Protein AF-A0A090IX06-F1 (afdb_monomer_lite)

pLDDT: mean 88.41, std 12.65, range [42.94, 97.94]

Secondary structure (DSSP, 8-state):
--TTTTTTTTT----------GGG-HHHHHHHHHHHHHHHHHTTGGGS-SHHHHHHHHHHHHHHTSTTHHHHHHHH--EEEE-SSSSEEEEPTHHHHHHHHHHHHHHHHHHHHHHHHHHHH-TT--HHHHHHHTT--GGGHHHHHHHHHHHTTS-TTGGGT-

Radius of gyration: 20.17 Å; chains: 1; bounding box: 48×30×56 Å

Foldseek 3Di:
DPCCLLCVPPPDDDPDDDDDDVVPPPVSVVVVVLVVLLVCLVVVLCPDPDPVSLLVLLVSLQQCPPDPNVVVSQVVDWDWDDPPDNDTDIDRSCVRVVVSNVVNVVVLVVVLVVLVVVCVVPVPQDLVRSCVVSVHDPSCSLVSVLSVCVVVVNHSCNVVVD

Organism: NCBI:txid35841

Structure (mmCIF, N/CA/C/O backbone):
data_AF-A0A090IX06-F1
#
_entry.id   AF-A0A090IX06-F1
#
loop_
_atom_site.group_PDB
_atom_site.id
_atom_site.type_symbol
_atom_site.label_atom_id
_atom_site.label_alt_id
_atom_site.label_comp_id
_atom_site.label_asym_id
_atom_site.label_entity_id
_atom_site.label_seq_id
_atom_site.pdbx_PDB_ins_code
_atom_site.Cartn_x
_atom_site.Cartn_y
_atom_site.Cartn_z
_atom_site.occupancy
_atom_site.B_iso_or_equiv
_atom_site.auth_seq_id
_atom_site.auth_comp_id
_atom_site.auth_asym_id
_atom_site.auth_atom_id
_atom_site.pdbx_PDB_model_num
ATOM 1 N N . MET A 1 1 ? 11.647 5.171 -20.197 1.00 42.94 1 MET A N 1
ATOM 2 C CA . MET A 1 1 ? 12.880 4.401 -20.479 1.00 42.94 1 MET A CA 1
ATOM 3 C C . MET A 1 1 ? 14.068 5.273 -20.090 1.00 42.94 1 MET A C 1
ATOM 5 O O . MET A 1 1 ? 14.286 6.278 -20.756 1.00 42.94 1 MET A O 1
ATOM 9 N N . ASN A 1 2 ? 14.799 4.959 -19.013 1.00 47.34 2 ASN A N 1
ATOM 10 C CA . ASN A 1 2 ? 16.049 5.666 -18.688 1.00 47.34 2 ASN A CA 1
ATOM 11 C C . ASN A 1 2 ? 17.139 5.192 -19.659 1.00 47.34 2 ASN A C 1
ATOM 13 O O . ASN A 1 2 ? 17.936 4.309 -19.370 1.00 47.34 2 ASN A O 1
ATOM 17 N N . ALA A 1 3 ? 17.104 5.740 -20.874 1.00 48.78 3 ALA A N 1
ATOM 18 C CA . ALA A 1 3 ? 17.900 5.299 -22.015 1.00 48.78 3 ALA A CA 1
ATOM 19 C C . ALA A 1 3 ? 19.417 5.492 -21.826 1.00 48.78 3 ALA A C 1
ATOM 21 O O . ALA A 1 3 ? 20.198 4.999 -22.627 1.00 48.78 3 ALA A O 1
ATOM 22 N N . HIS A 1 4 ? 19.864 6.209 -20.794 1.00 52.03 4 HIS A N 1
ATOM 23 C CA . HIS A 1 4 ? 21.280 6.536 -20.622 1.00 52.03 4 HIS A CA 1
ATOM 24 C C . HIS A 1 4 ? 22.161 5.343 -20.239 1.00 52.03 4 HIS A C 1
ATOM 26 O O . HIS A 1 4 ? 23.342 5.358 -20.571 1.00 52.03 4 HIS A O 1
ATOM 32 N N . SER A 1 5 ? 21.616 4.295 -19.619 1.00 53.28 5 SER A N 1
ATOM 33 C CA . SER A 1 5 ? 22.401 3.116 -19.222 1.00 53.28 5 SER A CA 1
ATOM 34 C C . SER A 1 5 ? 22.812 2.263 -20.428 1.00 53.28 5 SER A C 1
ATOM 36 O O . SER A 1 5 ? 23.966 1.866 -20.536 1.00 53.28 5 SER A O 1
ATOM 38 N N . ALA A 1 6 ? 21.895 2.043 -21.377 1.00 49.91 6 ALA A N 1
ATOM 39 C CA . ALA A 1 6 ? 22.090 1.127 -22.509 1.00 49.91 6 ALA A CA 1
ATOM 40 C C . ALA A 1 6 ? 23.068 1.639 -23.588 1.00 49.91 6 ALA A C 1
ATOM 42 O O . ALA A 1 6 ? 23.529 0.867 -24.427 1.00 49.91 6 ALA A O 1
ATOM 43 N N . TYR A 1 7 ? 23.379 2.939 -23.598 1.00 55.75 7 TYR A N 1
ATOM 44 C CA . TYR A 1 7 ? 24.116 3.584 -24.692 1.00 55.75 7 TYR A CA 1
ATOM 45 C C . TYR A 1 7 ? 25.442 4.231 -24.271 1.00 55.75 7 TYR A C 1
ATOM 47 O O . TYR A 1 7 ? 26.088 4.861 -25.111 1.00 55.75 7 TYR A O 1
ATOM 55 N N . ARG A 1 8 ? 25.879 4.061 -23.012 1.00 57.88 8 ARG A N 1
ATOM 56 C CA . ARG A 1 8 ? 27.081 4.720 -22.457 1.00 57.88 8 ARG A CA 1
ATOM 57 C C . ARG A 1 8 ? 28.359 4.491 -23.276 1.00 57.88 8 ARG A C 1
ATOM 59 O O . ARG A 1 8 ? 29.153 5.416 -23.385 1.00 57.88 8 ARG A O 1
ATOM 66 N N . ASN A 1 9 ? 28.506 3.327 -23.916 1.00 56.59 9 ASN A N 1
ATOM 67 C CA . ASN A 1 9 ? 29.698 2.975 -24.704 1.00 56.59 9 ASN A CA 1
ATOM 68 C C . ASN A 1 9 ? 29.524 3.113 -26.226 1.00 56.59 9 ASN A C 1
ATOM 70 O O . ASN A 1 9 ? 30.450 2.821 -26.976 1.00 56.59 9 ASN A O 1
ATOM 74 N N . LYS A 1 10 ? 28.357 3.552 -26.717 1.00 64.56 10 LYS A N 1
ATOM 75 C CA . LYS A 1 10 ? 28.043 3.521 -28.158 1.00 64.56 10 LYS A CA 1
ATOM 76 C C . LYS A 1 10 ? 28.154 4.873 -28.876 1.00 64.56 10 LYS A C 1
ATOM 78 O O . LYS A 1 10 ? 27.624 5.025 -29.972 1.00 64.56 10 LYS A O 1
ATOM 83 N N . ASN A 1 11 ? 28.840 5.859 -28.285 1.00 61.03 11 ASN A N 1
ATOM 84 C CA . ASN A 1 11 ? 29.096 7.183 -28.884 1.00 61.03 11 ASN A CA 1
ATOM 85 C C . ASN A 1 11 ? 27.844 7.892 -29.453 1.00 61.03 11 ASN A C 1
ATOM 87 O O . ASN A 1 11 ? 27.944 8.735 -30.348 1.00 61.03 11 ASN A O 1
ATOM 91 N N . TYR A 1 12 ? 26.648 7.576 -28.946 1.00 65.00 12 TYR A N 1
ATOM 92 C CA . TYR A 1 12 ? 25.426 8.244 -29.378 1.00 65.00 12 TYR A CA 1
ATOM 93 C C . TYR A 1 12 ? 25.404 9.672 -28.841 1.00 65.00 12 TYR A C 1
ATOM 95 O O . TYR A 1 12 ? 25.556 9.915 -27.645 1.00 65.00 12 TYR A O 1
ATOM 103 N N . ARG A 1 13 ? 25.167 10.631 -29.737 1.00 62.06 13 ARG A N 1
ATOM 104 C CA . ARG A 1 13 ? 25.008 12.041 -29.383 1.00 62.06 13 ARG A CA 1
ATOM 105 C C . ARG A 1 13 ? 23.527 12.390 -29.436 1.00 62.06 13 ARG A C 1
ATOM 107 O O . ARG A 1 13 ? 22.917 12.345 -30.505 1.00 62.06 13 ARG A O 1
ATOM 114 N N . VAL A 1 14 ? 22.942 12.727 -28.289 1.00 63.97 14 VAL A N 1
ATOM 115 C CA . VAL A 1 14 ? 21.556 13.204 -28.226 1.00 63.97 14 VAL A CA 1
ATOM 116 C C . VAL A 1 14 ? 21.477 14.525 -28.993 1.00 63.97 14 VAL A C 1
ATOM 118 O O . VAL A 1 14 ? 22.048 15.525 -28.572 1.00 63.97 14 VAL A O 1
ATOM 121 N N . ARG A 1 15 ? 20.815 14.523 -30.157 1.00 70.94 15 ARG A N 1
ATOM 122 C CA . ARG A 1 15 ? 20.699 15.720 -31.010 1.00 70.94 15 ARG A CA 1
ATOM 123 C C . ARG A 1 15 ? 19.624 16.694 -30.533 1.00 70.94 15 ARG A C 1
ATOM 125 O O . ARG A 1 15 ? 19.754 17.890 -30.761 1.00 70.94 15 ARG A O 1
ATOM 132 N N . LYS A 1 16 ? 18.554 16.188 -29.917 1.00 68.44 16 LYS A N 1
ATOM 133 C CA . LYS A 1 16 ? 17.423 16.987 -29.440 1.00 68.44 16 LYS A CA 1
ATOM 134 C C . LYS A 1 16 ? 16.676 16.222 -28.352 1.00 68.44 16 LYS A C 1
ATOM 136 O O . LYS A 1 16 ? 16.373 15.047 -28.540 1.00 68.44 16 LYS A O 1
ATOM 141 N N . VAL A 1 17 ? 16.364 16.898 -27.251 1.00 72.50 17 VAL A N 1
ATOM 142 C CA . VAL A 1 17 ? 15.422 16.429 -26.228 1.00 72.50 17 VAL A CA 1
ATOM 143 C C . VAL A 1 17 ? 14.216 17.355 -26.286 1.00 72.50 17 VAL A C 1
ATOM 145 O O . VAL A 1 17 ? 14.382 18.573 -26.288 1.00 72.50 17 VAL A O 1
ATOM 148 N N . ILE A 1 18 ? 13.016 16.789 -26.389 1.00 75.00 18 ILE A N 1
ATOM 149 C CA . ILE A 1 18 ? 11.769 17.543 -26.261 1.00 75.00 18 ILE A CA 1
ATOM 150 C C . ILE A 1 18 ? 11.187 17.157 -24.910 1.00 75.00 18 ILE A C 1
ATOM 152 O O . ILE A 1 18 ? 10.655 16.062 -24.744 1.00 75.00 18 ILE A O 1
ATOM 156 N N . SER A 1 19 ? 11.370 18.037 -23.935 1.00 69.19 19 SER A N 1
ATOM 157 C CA . SER A 1 19 ? 10.804 17.867 -22.604 1.00 69.19 19 SER A CA 1
ATOM 158 C C . SER A 1 19 ? 9.332 18.263 -22.639 1.00 69.19 19 SER A C 1
ATOM 160 O O . SER A 1 19 ? 8.986 19.320 -23.165 1.00 69.19 19 SER A O 1
ATOM 162 N N . HIS A 1 20 ? 8.475 17.421 -22.075 1.00 71.94 20 HIS A N 1
ATOM 163 C CA . HIS A 1 20 ? 7.074 17.741 -21.845 1.00 71.94 20 HIS A CA 1
ATOM 164 C C . HIS A 1 20 ? 6.861 17.979 -20.355 1.00 71.94 20 HIS A C 1
ATOM 166 O O . HIS A 1 20 ? 7.417 17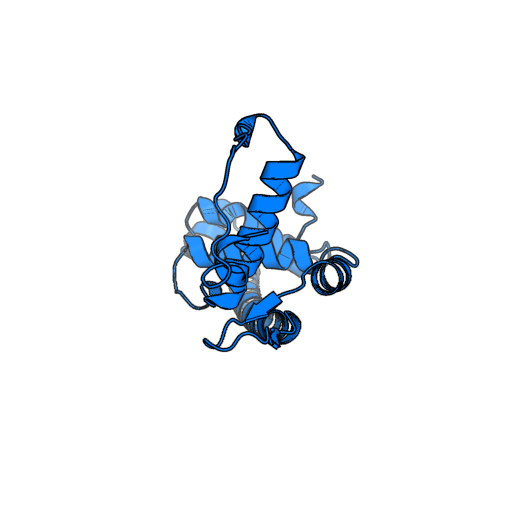.265 -19.524 1.00 71.94 20 HIS A O 1
ATOM 172 N N . ASP A 1 21 ? 6.061 18.989 -20.041 1.00 75.31 21 ASP A N 1
ATOM 173 C CA . ASP A 1 21 ? 5.639 19.287 -18.679 1.00 75.31 21 ASP A CA 1
ATOM 174 C C . ASP A 1 21 ? 4.723 18.160 -18.175 1.00 75.31 21 ASP A C 1
ATOM 176 O O . ASP A 1 21 ? 3.647 17.922 -18.740 1.00 75.31 21 ASP A O 1
ATOM 180 N N . SER A 1 22 ? 5.176 17.425 -17.157 1.00 68.56 22 SER A N 1
ATOM 181 C CA . SER A 1 22 ? 4.429 16.296 -16.605 1.00 68.56 22 SER A CA 1
ATOM 182 C C . SER A 1 22 ? 3.160 16.759 -15.892 1.00 68.56 22 SER A C 1
ATOM 184 O O . SER A 1 22 ? 2.163 16.043 -15.942 1.00 68.56 22 SER A O 1
ATOM 186 N N . GLU A 1 23 ? 3.105 17.982 -15.348 1.00 76.50 23 GLU A N 1
ATOM 187 C CA . GLU A 1 23 ? 1.896 18.523 -14.702 1.00 76.50 23 GLU A CA 1
ATOM 188 C C . GLU A 1 23 ? 0.713 18.625 -15.674 1.00 76.50 23 GLU A C 1
ATOM 190 O O . GLU A 1 23 ? -0.448 18.541 -15.275 1.00 76.50 23 GLU A O 1
ATOM 195 N N . LYS A 1 24 ? 1.002 18.726 -16.974 1.00 82.94 24 LYS A N 1
ATOM 196 C CA . LYS A 1 24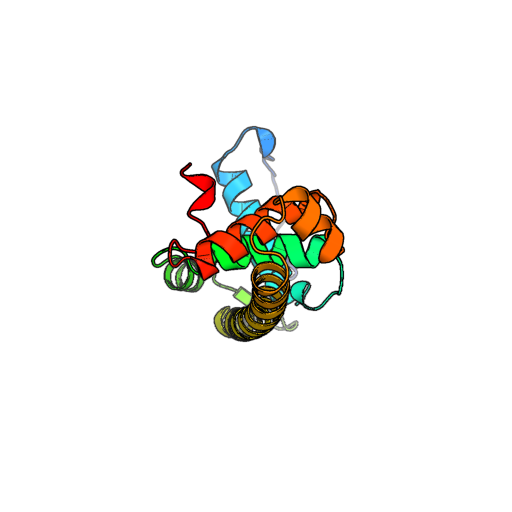 ? 0.004 18.863 -18.043 1.00 82.94 24 LYS A CA 1
ATOM 197 C C . LYS A 1 24 ? -0.268 17.559 -18.792 1.00 82.94 24 LYS A C 1
ATOM 199 O O . LYS A 1 24 ? -1.015 17.566 -19.767 1.00 82.94 24 LYS A O 1
ATOM 204 N N . SER A 1 25 ? 0.333 16.446 -18.370 1.00 86.12 25 SER A N 1
ATOM 205 C CA . SER A 1 25 ? 0.258 15.168 -19.077 1.00 86.12 25 SER A CA 1
ATOM 206 C C . SER A 1 25 ? -0.056 14.014 -18.130 1.00 86.12 25 SER A C 1
ATOM 208 O O . SER A 1 25 ? 0.831 13.448 -17.491 1.00 86.12 25 SER A O 1
ATOM 210 N N . ILE A 1 26 ? -1.331 13.614 -18.104 1.00 86.75 26 ILE A N 1
ATOM 211 C CA . ILE A 1 26 ? -1.807 12.442 -17.352 1.00 86.75 26 ILE A CA 1
ATOM 212 C C . ILE A 1 26 ? -0.978 11.182 -17.676 1.00 86.75 26 ILE A C 1
ATOM 214 O O . ILE A 1 26 ? -0.549 10.513 -16.736 1.00 86.75 26 ILE A O 1
ATOM 218 N N . PRO A 1 27 ? -0.670 10.852 -18.952 1.00 86.94 27 PRO A N 1
ATOM 219 C CA . PRO A 1 27 ? 0.165 9.690 -19.254 1.00 86.94 27 PRO A CA 1
ATOM 220 C C . PRO A 1 27 ? 1.557 9.748 -18.614 1.00 86.94 27 PRO A C 1
ATOM 222 O O . PRO A 1 27 ? 2.039 8.728 -18.129 1.00 86.94 27 PRO A O 1
ATOM 225 N N . LEU A 1 28 ? 2.198 10.925 -18.582 1.00 85.81 28 LEU A N 1
ATOM 226 C CA . LEU A 1 28 ? 3.513 11.075 -17.948 1.00 85.81 28 LEU A CA 1
ATOM 227 C C . LEU A 1 28 ? 3.422 10.920 -16.429 1.00 85.81 28 LEU A C 1
ATOM 229 O O . LEU A 1 28 ? 4.224 10.191 -15.860 1.00 85.81 28 LEU A O 1
ATOM 233 N N . GLN A 1 29 ? 2.405 11.503 -15.789 1.00 87.44 29 GLN A N 1
ATOM 234 C CA . GLN A 1 29 ? 2.177 11.336 -14.347 1.00 87.44 29 GLN A CA 1
ATOM 235 C C . GLN A 1 29 ? 1.951 9.869 -13.962 1.00 87.44 29 GLN A C 1
ATOM 237 O O . GLN A 1 29 ? 2.456 9.410 -12.936 1.00 87.44 29 GLN A O 1
ATOM 242 N N . ILE A 1 30 ? 1.219 9.112 -14.789 1.00 88.69 30 ILE A N 1
ATOM 243 C CA . ILE A 1 30 ? 1.018 7.671 -14.585 1.00 88.69 30 ILE A CA 1
ATOM 244 C C . ILE A 1 30 ? 2.357 6.937 -14.683 1.00 88.69 30 ILE A C 1
ATOM 246 O O . ILE A 1 30 ? 2.684 6.154 -13.794 1.00 88.69 30 ILE A O 1
ATOM 250 N N . ILE A 1 31 ? 3.155 7.208 -15.719 1.00 89.12 31 ILE A N 1
ATOM 251 C CA . ILE A 1 31 ? 4.479 6.590 -15.879 1.00 89.12 31 ILE A CA 1
ATOM 252 C C . ILE A 1 31 ? 5.374 6.902 -14.675 1.00 89.12 31 ILE A C 1
ATOM 254 O O . ILE A 1 31 ? 5.959 5.980 -14.109 1.00 89.12 31 ILE A O 1
ATOM 258 N N . ASP A 1 32 ? 5.442 8.163 -14.248 1.00 89.38 32 ASP A N 1
ATOM 259 C CA . ASP A 1 32 ? 6.242 8.586 -13.095 1.00 89.38 32 ASP A CA 1
ATOM 260 C C . ASP A 1 32 ? 5.778 7.902 -11.805 1.00 89.38 32 ASP A C 1
ATOM 262 O O . ASP A 1 32 ? 6.600 7.446 -11.010 1.00 89.38 32 ASP A O 1
ATOM 266 N N . THR A 1 33 ? 4.463 7.743 -11.625 1.00 91.38 33 THR A N 1
ATOM 267 C CA . THR A 1 33 ? 3.896 7.005 -10.491 1.00 91.38 33 THR A CA 1
ATOM 268 C C . THR A 1 33 ? 4.351 5.547 -10.508 1.00 91.38 33 THR A C 1
ATOM 270 O O . THR A 1 33 ? 4.863 5.062 -9.503 1.00 91.38 33 THR A O 1
ATOM 273 N N . PHE A 1 34 ? 4.238 4.849 -11.643 1.00 93.19 34 PHE A N 1
ATOM 274 C CA . PHE A 1 34 ? 4.678 3.453 -11.763 1.00 93.19 34 PHE A CA 1
ATOM 275 C C . PHE A 1 34 ? 6.187 3.304 -11.543 1.00 93.19 34 PHE A C 1
ATOM 277 O O . PHE A 1 34 ? 6.611 2.382 -10.847 1.00 93.19 34 PHE A O 1
ATOM 284 N N . ILE A 1 35 ? 6.998 4.225 -12.073 1.00 92.31 35 ILE A N 1
ATOM 285 C CA . ILE A 1 35 ? 8.442 4.261 -11.807 1.00 92.31 35 ILE A CA 1
ATOM 286 C C . ILE A 1 35 ? 8.696 4.446 -10.309 1.00 92.31 35 ILE A C 1
ATOM 288 O O . ILE A 1 35 ? 9.513 3.725 -9.743 1.00 92.31 35 ILE A O 1
ATOM 292 N N . GLY A 1 36 ? 7.969 5.350 -9.650 1.00 94.50 36 GLY A N 1
ATOM 293 C CA . GLY A 1 36 ? 8.062 5.564 -8.208 1.00 94.50 36 GLY A CA 1
ATOM 294 C C . GLY A 1 36 ? 7.742 4.307 -7.395 1.00 94.50 36 GLY A C 1
ATOM 295 O O . GLY A 1 36 ? 8.465 4.000 -6.450 1.00 94.50 36 GLY A O 1
ATOM 296 N N . ILE A 1 37 ? 6.715 3.543 -7.788 1.00 96.06 37 ILE A N 1
ATOM 297 C CA . ILE A 1 37 ? 6.386 2.248 -7.167 1.00 96.06 37 ILE A CA 1
ATOM 298 C C . ILE A 1 37 ? 7.539 1.259 -7.357 1.00 96.06 37 ILE A C 1
ATOM 300 O O . ILE A 1 37 ? 7.970 0.627 -6.397 1.00 96.06 37 ILE A O 1
ATOM 304 N N . VAL A 1 38 ? 8.063 1.135 -8.577 1.00 95.56 38 VAL A N 1
ATOM 305 C CA . VAL A 1 38 ? 9.184 0.233 -8.871 1.00 95.56 38 VAL A CA 1
ATOM 306 C C . VAL A 1 38 ? 10.410 0.591 -8.031 1.00 95.56 38 VAL A C 1
ATOM 308 O O . VAL A 1 38 ? 10.969 -0.288 -7.384 1.00 95.56 38 VAL A O 1
ATOM 311 N N . VAL A 1 39 ? 10.805 1.866 -7.984 1.00 95.00 39 VAL A N 1
ATOM 312 C CA . VAL A 1 39 ? 11.950 2.328 -7.180 1.00 95.00 39 VAL A CA 1
ATOM 313 C C . VAL A 1 39 ? 11.732 2.023 -5.698 1.00 95.00 39 VAL A C 1
ATOM 315 O O . VAL A 1 39 ? 12.612 1.456 -5.060 1.00 95.00 39 VAL A O 1
ATOM 318 N N . PHE A 1 40 ? 10.535 2.295 -5.173 1.00 97.19 40 PHE A N 1
ATOM 319 C CA . PHE A 1 40 ? 10.175 2.001 -3.785 1.00 97.19 40 PHE A CA 1
ATOM 320 C C . PHE A 1 40 ? 10.325 0.511 -3.424 1.00 97.19 40 PHE A C 1
ATOM 322 O O . PHE A 1 40 ? 10.760 0.173 -2.320 1.00 97.19 40 PHE A O 1
ATOM 329 N N . LEU A 1 41 ? 9.984 -0.386 -4.357 1.00 96.81 41 LEU A N 1
ATOM 330 C CA . LEU A 1 41 ? 10.146 -1.834 -4.199 1.00 96.81 41 LEU A CA 1
ATOM 331 C C . LEU A 1 41 ? 11.617 -2.263 -4.288 1.00 96.81 41 LEU A C 1
ATOM 333 O O . LEU A 1 41 ? 12.069 -3.061 -3.466 1.00 96.81 41 LEU A O 1
ATOM 337 N N . LEU A 1 42 ? 12.366 -1.730 -5.259 1.00 94.56 42 LEU A N 1
ATOM 338 C CA . LEU A 1 42 ? 13.783 -2.048 -5.465 1.00 94.56 42 LEU A CA 1
ATOM 339 C C . LEU A 1 42 ? 14.643 -1.615 -4.274 1.00 94.56 42 LEU A C 1
ATOM 341 O O . LEU A 1 42 ? 15.443 -2.402 -3.772 1.00 94.56 42 LEU A O 1
ATOM 345 N N . GLU A 1 43 ? 14.434 -0.395 -3.785 1.00 95.56 43 GLU A N 1
ATOM 346 C CA . GLU A 1 43 ? 15.148 0.167 -2.633 1.00 95.56 43 GLU A CA 1
ATOM 347 C C . GLU A 1 43 ? 14.667 -0.405 -1.293 1.00 95.56 43 GLU A C 1
ATOM 349 O O . GLU A 1 43 ? 15.245 -0.110 -0.248 1.00 95.56 43 GLU A O 1
ATOM 354 N N . LYS A 1 44 ? 13.601 -1.218 -1.305 1.00 97.38 44 LYS A N 1
ATOM 355 C CA . LYS A 1 44 ? 12.930 -1.738 -0.107 1.00 97.38 44 LYS A CA 1
ATOM 356 C C . LYS A 1 44 ? 12.581 -0.632 0.889 1.00 97.38 44 LYS A C 1
ATOM 358 O O . LYS A 1 44 ? 12.638 -0.838 2.103 1.00 97.38 44 LYS A O 1
ATOM 363 N N . SER A 1 45 ? 12.190 0.544 0.391 1.00 96.81 45 SER A N 1
ATOM 364 C CA . SER A 1 45 ? 11.927 1.715 1.235 1.00 96.81 45 SER A CA 1
ATOM 365 C C . SER A 1 45 ? 10.803 1.455 2.246 1.00 96.81 45 SER A C 1
ATOM 367 O O . SER A 1 45 ? 10.762 2.100 3.290 1.00 96.81 45 SER A O 1
ATOM 369 N N . TYR A 1 46 ? 9.941 0.466 1.980 1.00 97.25 46 TYR A N 1
ATOM 370 C CA . TYR A 1 46 ? 8.905 -0.023 2.892 1.00 97.25 46 TYR A CA 1
ATOM 371 C C . TYR A 1 46 ? 9.427 -0.547 4.239 1.00 97.25 46 TYR A C 1
ATOM 373 O O . TYR A 1 46 ? 8.652 -0.611 5.186 1.00 97.25 46 TYR A O 1
ATOM 381 N N . LEU A 1 47 ? 10.715 -0.892 4.350 1.00 97.00 47 LEU A N 1
ATOM 382 C CA . LEU A 1 47 ? 11.341 -1.319 5.607 1.00 97.00 47 LEU A CA 1
ATOM 383 C C . LEU A 1 47 ? 11.715 -0.147 6.526 1.00 97.00 47 LEU A C 1
ATOM 385 O O . LEU A 1 47 ? 12.039 -0.360 7.692 1.00 97.00 47 LEU A O 1
ATOM 389 N N . VAL A 1 48 ? 11.701 1.086 6.013 1.00 96.19 48 VAL A N 1
ATOM 390 C CA . VAL A 1 48 ? 12.003 2.278 6.809 1.00 96.19 48 VAL A CA 1
ATOM 391 C C . VAL A 1 48 ? 10.838 2.560 7.750 1.00 96.19 48 VAL A C 1
ATOM 393 O O . VAL A 1 48 ? 9.721 2.813 7.292 1.00 96.19 48 VAL A O 1
ATOM 396 N N . ASP A 1 49 ? 11.108 2.597 9.055 1.00 93.06 49 ASP A N 1
ATOM 397 C CA . ASP A 1 49 ? 10.112 2.945 10.068 1.00 93.06 49 ASP A CA 1
ATOM 398 C C . ASP A 1 49 ? 9.847 4.458 10.079 1.00 93.06 49 ASP A C 1
ATOM 400 O O . ASP A 1 49 ? 10.432 5.233 10.831 1.00 93.06 49 ASP A O 1
ATOM 404 N N . SER A 1 50 ? 8.989 4.900 9.161 1.00 95.25 50 SER A N 1
ATOM 405 C CA . SER A 1 50 ? 8.535 6.285 9.064 1.00 95.25 50 SER A CA 1
ATOM 406 C C . SER A 1 50 ? 7.089 6.342 8.597 1.00 95.25 50 SER A C 1
ATOM 408 O O . SER A 1 50 ? 6.631 5.485 7.836 1.00 95.25 50 SER A O 1
ATOM 410 N N . ASP A 1 51 ? 6.378 7.397 8.988 1.00 94.06 51 ASP A N 1
ATOM 411 C CA . ASP A 1 51 ? 4.986 7.584 8.579 1.00 94.06 51 ASP A CA 1
ATOM 412 C C . ASP A 1 51 ? 4.840 7.683 7.061 1.00 94.06 51 ASP A C 1
ATOM 414 O O . ASP A 1 51 ? 3.927 7.105 6.474 1.00 94.06 51 ASP A O 1
ATOM 418 N N . VAL A 1 52 ? 5.789 8.359 6.409 1.00 94.62 52 VAL A N 1
ATOM 419 C CA . VAL A 1 52 ? 5.832 8.494 4.950 1.00 94.62 52 VAL A CA 1
ATOM 420 C C . VAL A 1 52 ? 5.962 7.128 4.278 1.00 94.62 52 VAL A C 1
ATOM 422 O O . VAL A 1 52 ? 5.237 6.852 3.322 1.00 94.62 52 VAL A O 1
ATOM 425 N N . SER A 1 53 ? 6.855 6.270 4.776 1.00 96.25 53 SER A N 1
ATOM 426 C CA . SER A 1 53 ? 7.024 4.910 4.258 1.00 96.25 53 SER A CA 1
ATOM 427 C C . SER A 1 53 ? 5.761 4.076 4.458 1.00 96.25 53 SER A C 1
ATOM 429 O O . SER A 1 53 ? 5.248 3.512 3.496 1.00 96.25 53 SER A O 1
ATOM 431 N N . LYS A 1 54 ? 5.188 4.074 5.668 1.00 96.50 54 LYS A N 1
ATOM 432 C CA . LYS A 1 54 ? 3.952 3.343 5.997 1.00 96.50 54 LYS A CA 1
ATOM 433 C C . LYS A 1 54 ? 2.783 3.753 5.097 1.00 96.50 54 LYS A C 1
ATOM 435 O O . LYS A 1 54 ? 2.091 2.893 4.556 1.00 96.50 54 LYS A O 1
ATOM 440 N N . ILE A 1 55 ? 2.599 5.057 4.878 1.00 95.88 55 ILE A N 1
ATOM 441 C CA . ILE A 1 55 ? 1.550 5.596 3.999 1.00 95.88 55 ILE A CA 1
ATOM 442 C C . ILE A 1 55 ? 1.787 5.183 2.540 1.00 95.88 55 ILE A C 1
ATOM 444 O O . ILE A 1 55 ? 0.849 4.752 1.870 1.00 95.88 55 ILE A O 1
ATOM 448 N N . LYS A 1 56 ? 3.024 5.284 2.034 1.00 96.75 56 LYS A N 1
ATOM 449 C CA . LYS A 1 56 ? 3.359 4.854 0.665 1.00 96.75 56 LYS A CA 1
ATOM 450 C C . LYS A 1 56 ? 3.163 3.350 0.483 1.00 96.75 56 LYS A C 1
ATOM 452 O O . LYS A 1 56 ? 2.507 2.947 -0.473 1.00 96.75 56 LYS A O 1
ATOM 457 N N . SER A 1 57 ? 3.659 2.540 1.417 1.00 97.38 57 SER A N 1
ATOM 458 C CA . SER A 1 57 ? 3.448 1.091 1.450 1.00 97.38 57 SER A CA 1
ATOM 459 C C . SER A 1 57 ? 1.966 0.745 1.406 1.00 97.38 57 SER A C 1
ATOM 461 O O . SER A 1 57 ? 1.565 -0.137 0.657 1.00 97.38 57 SER A O 1
ATOM 463 N N . ASP A 1 58 ? 1.135 1.448 2.177 1.00 96.88 58 ASP A N 1
ATOM 464 C CA . ASP A 1 58 ? -0.308 1.232 2.170 1.00 96.88 58 ASP A CA 1
ATOM 465 C C . ASP A 1 58 ? -0.959 1.550 0.825 1.00 96.88 58 ASP A C 1
ATOM 467 O O . ASP A 1 58 ? -1.728 0.741 0.312 1.00 96.88 58 ASP A O 1
ATOM 471 N N . LEU A 1 59 ? -0.620 2.691 0.225 1.00 95.88 59 LEU A N 1
ATOM 472 C CA . LEU A 1 59 ? -1.138 3.079 -1.087 1.00 95.88 59 LEU A CA 1
ATOM 473 C C . LEU A 1 59 ? -0.759 2.065 -2.170 1.00 95.88 59 LEU A C 1
ATOM 475 O O . LEU A 1 59 ? -1.614 1.648 -2.948 1.00 95.88 59 LEU A O 1
ATOM 479 N N . ILE A 1 60 ? 0.509 1.652 -2.197 1.00 97.38 60 ILE A N 1
ATOM 480 C CA . ILE A 1 60 ? 1.023 0.683 -3.170 1.00 97.38 60 ILE A CA 1
ATOM 481 C C . ILE A 1 60 ? 0.339 -0.665 -2.981 1.00 97.38 60 ILE A C 1
ATOM 483 O O . ILE A 1 60 ? -0.138 -1.254 -3.945 1.00 97.38 60 ILE A O 1
ATOM 487 N N . TYR A 1 61 ? 0.247 -1.140 -1.741 1.00 97.00 61 TYR A N 1
ATOM 488 C CA . TYR A 1 61 ? -0.394 -2.412 -1.441 1.00 97.00 61 TYR A CA 1
ATOM 489 C C . TYR A 1 61 ? -1.866 -2.414 -1.846 1.00 97.00 61 TYR A C 1
ATOM 491 O O . TYR A 1 61 ? -2.286 -3.302 -2.579 1.00 97.00 61 TYR A O 1
ATOM 499 N N . ARG A 1 62 ? -2.625 -1.382 -1.457 1.00 94.88 62 ARG A N 1
ATOM 500 C CA . ARG A 1 62 ? -4.041 -1.240 -1.820 1.00 94.88 62 ARG A CA 1
ATOM 501 C C . ARG A 1 62 ? -4.272 -1.149 -3.324 1.00 94.88 62 ARG A C 1
ATOM 503 O O . ARG A 1 62 ? -5.296 -1.629 -3.794 1.00 94.88 62 ARG A O 1
ATOM 510 N N . PHE A 1 63 ? -3.341 -0.559 -4.070 1.00 95.38 63 PHE A N 1
ATOM 511 C CA . PHE A 1 63 ? -3.375 -0.579 -5.530 1.00 95.38 63 PHE A CA 1
ATOM 512 C C . PHE A 1 63 ? -3.139 -1.989 -6.088 1.00 95.38 63 PHE A C 1
ATOM 514 O O . PHE A 1 63 ? -3.877 -2.422 -6.969 1.00 95.38 63 PHE A O 1
ATOM 521 N N . LEU A 1 64 ? -2.130 -2.705 -5.581 1.00 95.44 64 LEU A N 1
ATOM 522 C CA . LEU A 1 64 ? -1.743 -4.022 -6.092 1.00 95.44 64 LEU A CA 1
ATOM 523 C C . LEU A 1 64 ? -2.800 -5.104 -5.829 1.00 95.44 64 LEU A C 1
ATOM 525 O O . LEU A 1 64 ? -2.999 -5.953 -6.693 1.00 95.44 64 LEU A O 1
ATOM 529 N N . ILE A 1 65 ? -3.469 -5.079 -4.672 1.00 92.06 65 ILE A N 1
ATOM 530 C CA . ILE A 1 65 ? -4.489 -6.083 -4.309 1.00 92.06 65 ILE A CA 1
ATOM 531 C C . ILE A 1 65 ? -5.850 -5.856 -4.982 1.00 92.06 65 ILE A C 1
ATOM 533 O O . ILE A 1 65 ? -6.737 -6.695 -4.860 1.00 92.06 65 ILE A O 1
ATOM 537 N N . GLU A 1 66 ? -6.045 -4.717 -5.645 1.00 92.50 66 GLU A N 1
ATOM 538 C CA . GLU A 1 66 ? -7.319 -4.385 -6.278 1.00 92.50 66 GLU A CA 1
ATOM 539 C C . GLU A 1 66 ? -7.470 -5.147 -7.604 1.00 92.50 66 GLU A C 1
ATOM 541 O O . GLU A 1 66 ? -6.719 -4.919 -8.558 1.00 92.50 66 GLU A O 1
ATOM 546 N N . GLY A 1 67 ? -8.448 -6.053 -7.675 1.00 92.12 67 GLY A N 1
ATOM 547 C CA . GLY A 1 67 ? -8.685 -6.893 -8.853 1.00 92.12 67 GLY A CA 1
ATOM 548 C C . GLY A 1 67 ? -7.427 -7.652 -9.299 1.00 92.12 67 GLY A C 1
ATOM 549 O O . GLY A 1 67 ? -6.724 -8.248 -8.489 1.00 92.12 67 GLY A O 1
ATOM 550 N N . ASP A 1 68 ? -7.112 -7.590 -10.596 1.00 95.25 68 ASP A N 1
ATOM 551 C CA . ASP A 1 68 ? -5.932 -8.250 -11.182 1.00 95.25 68 ASP A CA 1
ATOM 552 C C . ASP A 1 68 ? -4.692 -7.339 -11.248 1.00 95.25 68 ASP A C 1
ATOM 554 O O . ASP A 1 68 ? -3.773 -7.583 -12.043 1.00 95.25 68 ASP A O 1
ATOM 558 N N . ASN A 1 69 ? -4.653 -6.246 -10.477 1.00 95.31 69 ASN A N 1
ATOM 559 C CA . ASN A 1 69 ? -3.598 -5.241 -10.614 1.00 95.31 69 ASN A CA 1
ATOM 560 C C . ASN A 1 69 ? -2.204 -5.802 -10.346 1.00 95.31 69 ASN A C 1
ATOM 562 O O . ASN A 1 69 ? -1.282 -5.451 -11.077 1.00 95.31 69 ASN A O 1
ATOM 566 N N . LEU A 1 70 ? -2.038 -6.708 -9.380 1.00 94.44 70 LEU A N 1
ATOM 567 C CA . LEU A 1 70 ? -0.752 -7.358 -9.123 1.00 94.44 70 LEU A CA 1
ATOM 568 C C . LEU A 1 70 ? -0.207 -8.070 -10.372 1.00 94.44 70 LEU A C 1
ATOM 570 O O . LEU A 1 70 ? 0.944 -7.858 -10.754 1.00 94.44 70 LEU A O 1
ATOM 574 N N . ILE A 1 71 ? -1.046 -8.870 -11.036 1.00 94.62 71 ILE A N 1
ATOM 575 C CA . ILE A 1 71 ? -0.670 -9.634 -12.235 1.00 94.62 71 ILE A CA 1
ATOM 576 C C . ILE A 1 71 ? -0.381 -8.677 -13.397 1.00 94.62 71 ILE A C 1
ATOM 578 O O . ILE A 1 71 ? 0.628 -8.807 -14.093 1.00 94.62 71 ILE A O 1
ATOM 582 N N . ARG A 1 72 ? -1.244 -7.675 -13.600 1.00 94.69 72 ARG A N 1
ATOM 583 C CA . ARG A 1 72 ? -1.060 -6.660 -14.650 1.00 94.69 72 ARG A CA 1
ATOM 584 C C . ARG A 1 72 ? 0.228 -5.870 -14.444 1.00 94.69 72 ARG A C 1
ATOM 586 O O . ARG A 1 72 ? 0.966 -5.666 -15.405 1.00 94.69 72 ARG A O 1
ATOM 593 N N . PHE A 1 73 ? 0.520 -5.480 -13.207 1.00 94.06 73 PHE A N 1
ATOM 594 C CA . PHE A 1 73 ? 1.731 -4.755 -12.843 1.00 94.06 73 PHE A CA 1
ATOM 595 C C . PHE A 1 73 ? 2.982 -5.594 -13.129 1.00 94.06 73 PHE A C 1
ATOM 597 O O . PHE A 1 73 ? 3.899 -5.112 -13.788 1.00 94.06 73 PHE A O 1
ATOM 604 N N . GLN A 1 74 ? 2.995 -6.870 -12.731 1.00 93.12 74 GLN A N 1
ATOM 605 C CA . GLN A 1 74 ? 4.102 -7.785 -13.036 1.00 93.12 74 GLN A CA 1
ATOM 606 C C . GLN A 1 74 ? 4.346 -7.933 -14.543 1.00 93.12 74 GLN A C 1
ATOM 608 O O . GLN A 1 74 ? 5.485 -7.851 -14.992 1.00 93.12 74 GLN A O 1
ATOM 613 N N . ASN A 1 75 ? 3.284 -8.090 -15.335 1.00 92.31 75 ASN A N 1
ATOM 614 C CA . ASN A 1 75 ? 3.400 -8.306 -16.780 1.00 92.31 75 ASN A CA 1
ATOM 615 C C . ASN A 1 75 ? 3.825 -7.051 -17.560 1.00 92.31 75 ASN A C 1
ATOM 617 O O . ASN A 1 75 ? 4.399 -7.159 -18.647 1.00 92.31 75 ASN A O 1
ATOM 621 N N . GLN A 1 76 ? 3.526 -5.859 -17.037 1.00 91.00 76 GLN A N 1
ATOM 622 C CA . GLN A 1 76 ? 3.843 -4.587 -17.692 1.00 91.00 76 GLN A CA 1
ATOM 623 C C . GLN A 1 76 ? 5.264 -4.094 -17.398 1.00 91.00 76 GLN A C 1
ATOM 625 O O . GLN A 1 76 ? 5.832 -3.355 -18.204 1.00 91.00 76 GLN A O 1
ATOM 630 N N . ILE A 1 77 ? 5.852 -4.493 -16.269 1.00 90.44 77 ILE A N 1
ATOM 631 C CA . ILE A 1 77 ? 7.165 -4.012 -15.842 1.00 90.44 77 ILE A CA 1
ATOM 632 C C . ILE A 1 77 ? 8.265 -4.972 -16.294 1.00 90.44 77 ILE A C 1
ATOM 634 O O . ILE A 1 77 ? 8.305 -6.139 -15.918 1.00 90.44 77 ILE A O 1
ATOM 638 N N . ARG A 1 78 ? 9.216 -4.447 -17.072 1.00 89.75 78 ARG A N 1
ATOM 639 C CA . ARG A 1 78 ? 10.457 -5.140 -17.435 1.00 89.75 78 ARG A CA 1
ATOM 640 C C . ARG A 1 78 ? 11.641 -4.388 -16.849 1.00 89.75 78 ARG A C 1
ATOM 642 O O . ARG A 1 78 ? 11.837 -3.215 -17.169 1.00 89.75 78 ARG A O 1
ATOM 649 N N . LEU A 1 79 ? 12.412 -5.062 -16.002 1.00 89.06 79 LEU A N 1
ATOM 650 C CA . LEU A 1 79 ? 13.614 -4.515 -15.387 1.00 89.06 79 LEU A CA 1
ATOM 651 C C . LEU A 1 79 ? 14.854 -5.125 -16.020 1.00 89.06 79 LEU A C 1
ATOM 653 O O . LEU A 1 79 ? 14.872 -6.306 -16.353 1.00 89.06 79 LEU A O 1
ATOM 657 N N . PHE A 1 80 ? 15.889 -4.309 -16.152 1.00 88.06 80 PHE A N 1
ATOM 658 C CA . PHE A 1 80 ? 17.176 -4.728 -16.677 1.00 88.06 80 PHE A CA 1
ATOM 659 C C . PHE A 1 80 ? 18.268 -4.207 -15.756 1.00 88.06 80 PHE A C 1
ATOM 661 O O . PHE A 1 80 ? 18.300 -3.014 -15.444 1.00 88.06 80 PHE A O 1
ATOM 668 N N . GLU A 1 81 ? 19.149 -5.100 -15.335 1.00 83.19 81 GLU A N 1
ATOM 669 C CA . GLU A 1 81 ? 20.366 -4.766 -14.618 1.00 83.19 81 GLU A CA 1
ATOM 670 C C . GLU A 1 81 ? 21.496 -4.509 -15.603 1.00 83.19 81 GLU A C 1
ATOM 672 O O . GLU A 1 81 ? 21.657 -5.219 -16.600 1.00 83.19 81 GLU A O 1
ATOM 677 N N . TRP A 1 82 ? 22.300 -3.496 -15.300 1.00 79.62 82 TRP A N 1
ATOM 678 C CA . TRP A 1 82 ? 23.552 -3.264 -15.995 1.00 79.62 82 TRP A CA 1
ATOM 679 C C . TRP A 1 82 ? 24.711 -3.618 -15.070 1.00 79.62 82 TRP A C 1
ATOM 681 O O . TRP A 1 82 ? 24.974 -2.914 -14.098 1.00 79.62 82 TRP A O 1
ATOM 691 N N . THR A 1 83 ? 25.413 -4.700 -15.395 1.00 77.25 83 THR A N 1
ATOM 692 C CA . THR A 1 83 ? 26.531 -5.240 -14.605 1.00 77.25 83 THR A CA 1
ATOM 693 C C . THR A 1 83 ? 27.902 -4.746 -15.085 1.00 77.25 83 THR A C 1
ATOM 695 O O . THR A 1 83 ? 28.933 -5.224 -14.624 1.00 77.25 83 THR A O 1
ATOM 698 N N . GLY A 1 84 ? 27.937 -3.783 -16.015 1.00 71.06 84 GLY A N 1
ATOM 699 C CA . GLY A 1 84 ? 29.167 -3.268 -16.630 1.00 71.06 84 GLY A CA 1
ATOM 700 C C . GLY A 1 84 ? 29.555 -3.955 -17.946 1.00 71.06 84 GLY A C 1
ATOM 701 O O . GLY A 1 84 ? 30.344 -3.392 -18.702 1.00 71.06 84 GLY A O 1
ATOM 702 N N . ASN A 1 85 ? 28.947 -5.101 -18.265 1.00 70.38 85 ASN A N 1
ATOM 703 C CA . ASN A 1 85 ? 29.060 -5.759 -19.570 1.00 70.38 85 ASN A CA 1
ATOM 704 C C . ASN A 1 85 ? 28.023 -5.202 -20.568 1.00 70.38 85 ASN A C 1
ATOM 706 O O . ASN A 1 85 ? 27.098 -4.482 -20.181 1.00 70.38 85 ASN A O 1
ATOM 710 N N . GLU A 1 86 ? 28.178 -5.499 -21.865 1.00 66.75 86 GLU A N 1
ATOM 711 C CA . GLU A 1 86 ? 27.204 -5.078 -22.893 1.00 66.75 86 GLU A CA 1
ATOM 712 C C . GLU A 1 86 ? 25.854 -5.801 -22.772 1.00 66.75 86 GLU A C 1
ATOM 714 O O . GLU A 1 86 ? 24.827 -5.272 -23.200 1.00 66.75 86 GLU A O 1
ATOM 719 N N . GLU A 1 87 ? 25.847 -6.993 -22.180 1.00 73.88 87 GLU A N 1
ATOM 720 C CA . GLU A 1 87 ? 24.639 -7.784 -21.980 1.00 73.88 87 GLU A CA 1
ATOM 721 C C . GLU A 1 87 ? 23.842 -7.261 -20.780 1.00 73.88 87 GLU A C 1
ATOM 723 O O . GLU A 1 87 ? 24.354 -7.131 -19.668 1.00 73.88 87 GLU A O 1
ATOM 728 N N . LEU A 1 88 ? 22.569 -6.945 -21.024 1.00 78.94 88 LEU A N 1
ATOM 729 C CA . LEU A 1 88 ? 21.622 -6.554 -19.986 1.00 78.94 88 LEU A CA 1
ATOM 730 C C . LEU A 1 88 ? 20.952 -7.806 -19.423 1.00 78.94 88 LEU A C 1
ATOM 732 O O . LEU A 1 88 ? 20.273 -8.527 -20.156 1.00 78.94 88 LEU A O 1
ATOM 736 N N . THR A 1 89 ? 21.083 -8.027 -18.118 1.00 84.00 89 THR A N 1
ATOM 737 C CA . THR A 1 89 ? 20.391 -9.125 -17.436 1.00 84.00 89 THR A CA 1
ATOM 738 C C . THR A 1 89 ? 18.980 -8.677 -17.089 1.00 84.00 89 THR A C 1
ATOM 740 O O . THR A 1 89 ? 18.794 -7.671 -16.405 1.00 84.00 89 THR A O 1
ATOM 743 N N . GLN A 1 90 ? 17.961 -9.394 -17.559 1.00 86.69 90 GLN A N 1
ATOM 744 C CA . GLN A 1 90 ? 16.585 -9.092 -17.173 1.00 86.69 90 GLN A CA 1
ATOM 745 C C . GLN A 1 90 ? 16.338 -9.541 -15.727 1.00 86.69 90 GLN A C 1
ATOM 747 O O . GLN A 1 90 ? 16.569 -10.701 -15.396 1.00 86.69 90 GLN A O 1
ATOM 752 N N . ILE A 1 91 ? 15.819 -8.639 -14.893 1.00 90.12 91 ILE A N 1
ATOM 753 C CA . ILE A 1 91 ? 15.382 -8.944 -13.525 1.00 90.12 91 ILE A CA 1
ATOM 754 C C . ILE A 1 91 ? 13.868 -9.136 -13.520 1.00 90.12 91 ILE A C 1
ATOM 756 O O . ILE A 1 91 ? 13.118 -8.360 -14.125 1.00 90.12 91 ILE A O 1
ATOM 760 N N . ASN A 1 92 ? 13.404 -10.155 -12.799 1.00 91.19 92 ASN A N 1
ATOM 761 C CA . ASN A 1 92 ? 11.984 -10.347 -12.564 1.00 91.19 92 ASN A CA 1
ATOM 762 C C . ASN A 1 92 ? 11.506 -9.461 -11.401 1.00 91.19 92 ASN A C 1
ATOM 764 O O . ASN A 1 92 ? 11.889 -9.659 -10.252 1.00 91.19 92 ASN A O 1
ATOM 768 N N . ILE A 1 93 ? 10.600 -8.515 -11.674 1.00 93.38 93 ILE A N 1
ATOM 769 C CA . ILE A 1 93 ? 10.005 -7.646 -10.641 1.00 93.38 93 ILE A CA 1
ATOM 770 C C . ILE A 1 93 ? 9.306 -8.444 -9.522 1.00 93.38 93 ILE A C 1
ATOM 772 O O . ILE A 1 93 ? 9.203 -7.962 -8.392 1.00 93.38 93 ILE A O 1
ATOM 776 N N . ALA A 1 94 ? 8.861 -9.678 -9.797 1.00 93.25 94 ALA A N 1
ATOM 777 C CA . ALA A 1 94 ? 8.267 -10.566 -8.798 1.00 93.25 94 ALA A CA 1
ATOM 778 C C . ALA A 1 94 ? 9.201 -10.843 -7.604 1.00 93.25 94 ALA A C 1
ATOM 780 O O . ALA A 1 94 ? 8.712 -11.021 -6.484 1.00 93.25 94 ALA A O 1
ATOM 781 N N . GLU A 1 95 ? 10.521 -10.806 -7.815 1.00 93.50 95 GLU A N 1
ATOM 782 C CA . GLU A 1 95 ? 11.540 -10.976 -6.769 1.00 93.50 95 GLU A CA 1
ATOM 783 C C . GLU A 1 95 ? 11.523 -9.830 -5.744 1.00 93.50 95 GLU A C 1
ATOM 785 O O . GLU A 1 95 ? 11.904 -10.021 -4.591 1.00 93.50 95 GLU A O 1
ATOM 790 N N . HIS A 1 96 ? 11.010 -8.657 -6.128 1.00 95.25 96 HIS A N 1
ATOM 791 C CA . HIS A 1 96 ? 10.865 -7.489 -5.254 1.00 95.25 96 HIS A CA 1
ATOM 792 C C . HIS A 1 96 ? 9.433 -7.314 -4.735 1.00 95.25 96 HIS A C 1
ATOM 794 O O . HIS A 1 96 ? 9.227 -6.893 -3.597 1.00 95.25 96 HIS A O 1
ATOM 800 N N . LEU A 1 97 ? 8.432 -7.679 -5.541 1.00 95.75 97 LEU A N 1
ATOM 801 C CA . LEU A 1 97 ? 7.022 -7.617 -5.149 1.00 95.75 97 LEU A CA 1
ATOM 802 C C . LEU A 1 97 ? 6.673 -8.623 -4.053 1.00 95.75 97 LEU A C 1
ATOM 804 O O . LEU A 1 97 ? 5.980 -8.263 -3.106 1.00 95.75 97 LEU A O 1
ATOM 808 N N . SER A 1 98 ? 7.137 -9.870 -4.162 1.00 95.00 98 SER A N 1
ATOM 809 C CA . SER A 1 98 ? 6.733 -10.921 -3.216 1.00 95.00 98 SER A CA 1
ATOM 810 C C . SER A 1 98 ? 7.173 -10.607 -1.778 1.00 95.00 98 SER A C 1
ATOM 812 O O . SER A 1 98 ? 6.324 -10.645 -0.883 1.00 95.00 98 SER A O 1
ATOM 814 N N . PRO A 1 99 ? 8.437 -10.204 -1.522 1.00 97.19 99 PRO A N 1
ATOM 815 C CA . PRO A 1 99 ? 8.854 -9.785 -0.184 1.00 97.19 99 PRO A CA 1
ATOM 816 C C . PRO A 1 99 ? 8.068 -8.582 0.343 1.00 97.19 99 PRO A C 1
ATOM 818 O O . PRO A 1 99 ? 7.745 -8.542 1.529 1.00 97.19 99 PRO A O 1
ATOM 821 N N . PHE A 1 100 ? 7.736 -7.619 -0.523 1.00 97.94 100 PHE A N 1
ATOM 822 C CA . PHE A 1 100 ? 6.915 -6.469 -0.149 1.00 97.94 100 PHE A CA 1
ATOM 823 C C . PHE A 1 100 ? 5.507 -6.888 0.292 1.00 97.94 100 PHE A C 1
ATOM 825 O O . PHE A 1 100 ? 5.063 -6.484 1.365 1.00 97.94 100 PHE A O 1
ATOM 832 N N . VAL A 1 101 ? 4.823 -7.726 -0.495 1.00 96.75 101 VAL A N 1
ATOM 833 C CA . VAL A 1 101 ? 3.466 -8.205 -0.185 1.00 96.75 101 VAL A CA 1
ATOM 834 C C . VAL A 1 101 ? 3.452 -8.974 1.135 1.00 96.75 101 VAL A C 1
ATOM 836 O O . VAL A 1 101 ? 2.603 -8.707 1.983 1.00 96.75 101 VAL A O 1
ATOM 839 N N . ILE A 1 102 ? 4.417 -9.874 1.351 1.00 96.94 102 ILE A N 1
ATOM 840 C CA . ILE A 1 102 ? 4.536 -10.641 2.602 1.00 96.94 102 ILE A CA 1
ATOM 841 C C . ILE A 1 102 ? 4.769 -9.703 3.789 1.00 96.94 102 ILE A C 1
ATOM 843 O O . ILE A 1 102 ? 4.070 -9.794 4.800 1.00 96.94 102 ILE A O 1
ATOM 847 N N . HIS A 1 103 ? 5.727 -8.781 3.659 1.00 97.62 103 HIS A N 1
ATOM 848 C CA . HIS A 1 103 ? 6.035 -7.813 4.706 1.00 97.62 103 HIS A CA 1
ATOM 849 C C . HIS A 1 103 ? 4.807 -6.974 5.069 1.00 97.62 103 HIS A C 1
ATOM 851 O O . HIS A 1 103 ? 4.450 -6.877 6.243 1.00 97.62 103 HIS A O 1
ATOM 857 N N . LYS A 1 104 ? 4.127 -6.411 4.065 1.00 97.19 104 LYS A N 1
ATOM 858 C CA . LYS A 1 104 ? 2.955 -5.564 4.281 1.00 97.19 104 LYS A CA 1
ATOM 859 C C . LYS A 1 104 ? 1.783 -6.339 4.870 1.00 97.19 104 LYS A C 1
ATOM 861 O O . LYS A 1 104 ? 1.141 -5.832 5.775 1.00 97.19 104 LYS A O 1
ATOM 866 N N . THR A 1 105 ? 1.545 -7.570 4.424 1.00 95.69 105 THR A N 1
ATOM 867 C CA . THR A 1 105 ? 0.484 -8.425 4.982 1.00 95.69 105 THR A CA 1
ATOM 868 C C . THR A 1 105 ? 0.724 -8.704 6.465 1.00 95.69 105 THR A C 1
ATOM 870 O O . THR A 1 105 ? -0.197 -8.601 7.274 1.00 95.69 105 THR A O 1
ATOM 873 N N . SER A 1 106 ? 1.968 -9.013 6.839 1.00 97.06 106 SER A N 1
ATOM 874 C CA . SER A 1 106 ? 2.350 -9.226 8.239 1.00 97.06 106 SER A CA 1
ATOM 875 C C . SER A 1 106 ? 2.151 -7.958 9.076 1.00 97.06 106 SER A C 1
ATOM 877 O O . SER A 1 106 ? 1.494 -7.996 10.118 1.00 97.06 106 SER A O 1
ATOM 879 N N . PHE A 1 107 ? 2.641 -6.818 8.576 1.00 96.50 107 PHE A N 1
ATOM 880 C CA . PHE A 1 107 ? 2.464 -5.516 9.219 1.00 96.50 107 PHE A CA 1
ATOM 881 C C . PHE A 1 107 ? 0.979 -5.172 9.409 1.00 96.50 107 PHE A C 1
ATOM 883 O O . PHE A 1 107 ? 0.558 -4.829 10.510 1.00 96.50 107 PHE A O 1
ATOM 890 N N . ASP A 1 108 ? 0.166 -5.331 8.365 1.00 96.38 108 ASP A N 1
ATOM 891 C CA . ASP A 1 108 ? -1.264 -5.015 8.394 1.00 96.38 108 ASP A CA 1
ATOM 892 C C . ASP A 1 108 ? -2.023 -5.915 9.352 1.00 96.38 108 ASP A C 1
ATOM 894 O O . ASP A 1 108 ? -2.891 -5.439 10.074 1.00 96.38 108 ASP A O 1
ATOM 898 N N . THR A 1 109 ? -1.681 -7.201 9.401 1.00 96.50 109 THR A N 1
ATOM 899 C CA . THR A 1 109 ? -2.295 -8.143 10.343 1.00 96.50 109 THR A CA 1
ATOM 900 C C . THR A 1 109 ? -2.032 -7.710 11.784 1.00 96.50 109 THR A C 1
ATOM 902 O O . THR A 1 109 ? -2.946 -7.718 12.608 1.00 96.50 109 THR A O 1
ATOM 905 N N . HIS A 1 110 ? -0.806 -7.275 12.086 1.00 97.12 110 HIS A N 1
ATOM 906 C CA . HIS A 1 110 ? -0.461 -6.756 13.407 1.00 97.12 110 HIS A CA 1
ATOM 907 C C . HIS A 1 110 ? -1.236 -5.473 13.743 1.00 97.12 110 HIS A C 1
ATOM 909 O O . HIS A 1 110 ? -1.835 -5.369 14.814 1.00 97.12 110 HIS A O 1
ATOM 915 N N . GLU A 1 111 ? -1.279 -4.512 12.820 1.00 96.81 111 GLU A N 1
ATOM 916 C CA . GLU A 1 111 ? -1.988 -3.249 13.043 1.00 96.81 111 GLU A CA 1
ATOM 917 C C . GLU A 1 111 ? -3.507 -3.450 13.152 1.00 96.81 111 GLU A C 1
ATOM 919 O O . GLU A 1 111 ? -4.147 -2.852 14.015 1.00 96.81 111 GLU A O 1
ATOM 924 N N . MET A 1 112 ? -4.094 -4.332 12.342 1.00 97.19 112 MET A N 1
ATOM 925 C CA . MET A 1 112 ? -5.515 -4.678 12.428 1.00 97.19 112 MET A CA 1
ATOM 926 C C . MET A 1 112 ? -5.859 -5.355 13.755 1.00 97.19 112 MET A C 1
ATOM 928 O O . MET A 1 112 ? -6.897 -5.037 14.332 1.00 97.19 112 MET A O 1
ATOM 932 N N . ALA A 1 113 ? -4.983 -6.211 14.289 1.00 97.88 113 ALA A N 1
ATOM 933 C CA . ALA A 1 113 ? -5.173 -6.792 15.616 1.00 97.88 113 ALA A CA 1
ATOM 934 C C . ALA A 1 113 ? -5.180 -5.712 16.715 1.00 97.88 113 ALA A C 1
ATOM 936 O O . ALA A 1 113 ? -6.036 -5.741 17.599 1.00 97.88 113 ALA A O 1
ATOM 937 N N . ARG A 1 114 ? -4.288 -4.712 16.630 1.00 97.50 114 ARG A N 1
ATOM 938 C CA . ARG A 1 114 ? -4.283 -3.556 17.549 1.00 97.50 114 ARG A CA 1
ATOM 939 C C . ARG A 1 114 ? -5.567 -2.733 17.441 1.00 97.50 114 ARG A C 1
ATOM 941 O O . ARG A 1 114 ? -6.152 -2.372 18.458 1.00 97.50 114 ARG A O 1
ATOM 948 N N . VAL A 1 115 ? -6.023 -2.455 16.217 1.00 97.38 115 VAL A N 1
ATOM 949 C CA . VAL A 1 115 ? -7.292 -1.750 15.965 1.00 97.38 115 VAL A CA 1
ATOM 950 C C . VAL A 1 115 ? -8.462 -2.521 16.582 1.00 97.38 115 VAL A C 1
ATOM 952 O O . VAL A 1 115 ? -9.302 -1.926 17.256 1.00 97.38 115 VAL A O 1
ATOM 955 N N . GLN A 1 116 ? -8.511 -3.837 16.374 1.00 96.62 116 GLN A N 1
ATOM 956 C CA . GLN A 1 116 ? -9.580 -4.694 16.876 1.00 96.62 116 GLN A CA 1
ATOM 957 C C . GLN A 1 116 ? -9.601 -4.762 18.408 1.00 96.62 116 GLN A C 1
ATOM 959 O O . GLN A 1 116 ? -10.678 -4.689 18.993 1.00 96.62 116 GLN A O 1
ATOM 964 N N . ASP A 1 117 ? -8.439 -4.850 19.061 1.00 97.44 117 ASP A N 1
ATOM 965 C CA . ASP A 1 117 ? -8.331 -4.850 20.526 1.00 97.44 117 ASP A CA 1
ATOM 966 C C . ASP A 1 117 ? -8.884 -3.554 21.146 1.00 97.44 117 ASP A C 1
ATOM 968 O O . ASP A 1 117 ? -9.674 -3.602 22.092 1.00 97.44 117 ASP A O 1
ATOM 972 N N . ILE A 1 118 ? -8.550 -2.394 20.569 1.00 97.19 118 ILE A N 1
ATOM 973 C CA . ILE A 1 118 ? -9.076 -1.102 21.036 1.00 97.19 118 ILE A CA 1
ATOM 974 C C . ILE A 1 118 ? -10.587 -1.015 20.810 1.00 97.19 118 ILE A C 1
ATOM 976 O O . ILE A 1 118 ? -11.322 -0.616 21.712 1.00 97.19 118 ILE A O 1
ATOM 980 N N . LEU A 1 119 ? -11.075 -1.414 19.630 1.00 95.81 119 LEU A N 1
ATOM 981 C CA . LEU A 1 119 ? -12.512 -1.419 19.332 1.00 95.81 119 LEU A CA 1
ATOM 982 C C . LEU A 1 119 ? -13.289 -2.367 20.253 1.00 95.81 119 LEU A C 1
ATOM 984 O O . LEU A 1 119 ? -14.411 -2.054 20.635 1.00 95.81 119 LEU A O 1
ATOM 988 N N . TYR A 1 120 ? -12.701 -3.501 20.635 1.00 95.81 120 TYR A N 1
ATOM 989 C CA . TYR A 1 120 ? -13.314 -4.433 21.578 1.00 95.81 120 TYR A CA 1
ATOM 990 C C . TYR A 1 120 ? -13.437 -3.826 22.983 1.00 95.81 120 TYR A C 1
ATOM 992 O O . TYR A 1 120 ? -14.485 -3.945 23.616 1.00 95.81 120 TYR A O 1
ATOM 1000 N N . LYS A 1 121 ? -12.392 -3.138 23.460 1.00 96.62 121 LYS A N 1
ATOM 1001 C CA . LYS A 1 121 ? -12.387 -2.465 24.772 1.00 96.62 121 LYS A CA 1
ATOM 1002 C C . LYS A 1 121 ? -13.297 -1.237 24.800 1.00 96.62 121 LYS A C 1
ATOM 1004 O O . LYS A 1 121 ? -13.987 -1.011 25.790 1.00 96.62 121 LYS A O 1
ATOM 1009 N N . ASN A 1 122 ? -13.329 -0.482 23.701 1.00 95.81 122 ASN A N 1
ATOM 1010 C CA . ASN A 1 122 ? -14.031 0.792 23.576 1.00 95.81 122 ASN A CA 1
ATOM 1011 C C . ASN A 1 122 ? -14.935 0.819 22.319 1.00 95.81 122 ASN A C 1
ATOM 1013 O O . ASN A 1 122 ? -14.640 1.556 21.375 1.00 95.81 122 ASN A O 1
ATOM 1017 N N . PRO A 1 123 ? -16.073 0.093 22.279 1.00 92.69 123 PRO A N 1
ATOM 1018 C CA . PRO A 1 123 ? -16.875 -0.063 21.053 1.00 92.69 123 PRO A CA 1
ATOM 1019 C C . PRO A 1 123 ? -17.414 1.242 20.454 1.00 92.69 123 PRO A C 1
ATOM 1021 O O . PRO A 1 123 ? -17.586 1.357 19.243 1.00 92.69 123 PRO A O 1
ATOM 1024 N N . ASN A 1 124 ? -17.653 2.247 21.299 1.00 95.06 124 ASN A N 1
ATOM 1025 C CA . ASN A 1 124 ? -18.195 3.547 20.896 1.00 95.06 124 ASN A CA 1
ATOM 1026 C C . ASN A 1 124 ? -17.105 4.598 20.620 1.00 95.06 124 ASN A C 1
ATOM 1028 O O . ASN A 1 124 ? -17.409 5.790 20.524 1.00 95.06 124 ASN A O 1
ATOM 1032 N N . ILE A 1 125 ? -15.832 4.196 20.531 1.00 96.38 125 ILE A N 1
ATOM 1033 C CA . ILE A 1 125 ? -14.736 5.127 20.268 1.00 96.38 125 ILE A CA 1
ATOM 1034 C C . ILE A 1 125 ? -14.917 5.812 18.909 1.00 96.38 125 ILE A C 1
ATOM 1036 O O . ILE A 1 125 ? -15.206 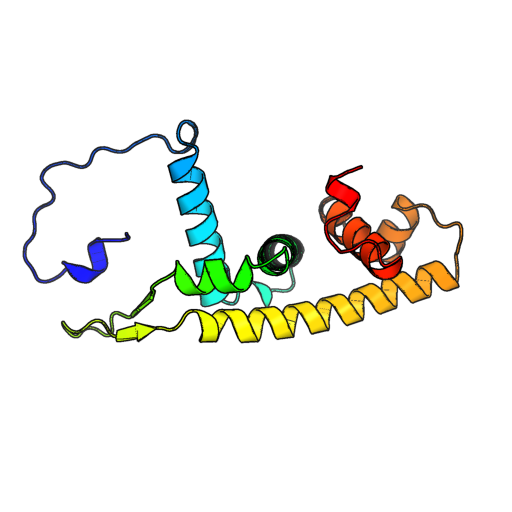5.193 17.881 1.00 96.38 125 ILE A O 1
ATOM 1040 N N . THR A 1 126 ? -14.729 7.130 18.885 1.00 96.25 126 THR A N 1
ATOM 1041 C CA . THR A 1 126 ? -14.766 7.879 17.625 1.00 96.25 126 THR A CA 1
ATOM 1042 C C . THR A 1 126 ? -13.553 7.525 16.765 1.00 96.25 126 THR A C 1
ATOM 1044 O O . THR A 1 126 ? -12.486 7.201 17.280 1.00 96.25 126 THR A O 1
ATOM 1047 N N . THR A 1 127 ? -13.656 7.657 15.439 1.00 94.69 127 THR A N 1
ATOM 1048 C CA . THR A 1 127 ? -12.501 7.440 14.543 1.00 94.69 127 THR A CA 1
ATOM 1049 C C . THR A 1 127 ? -11.309 8.333 14.911 1.00 9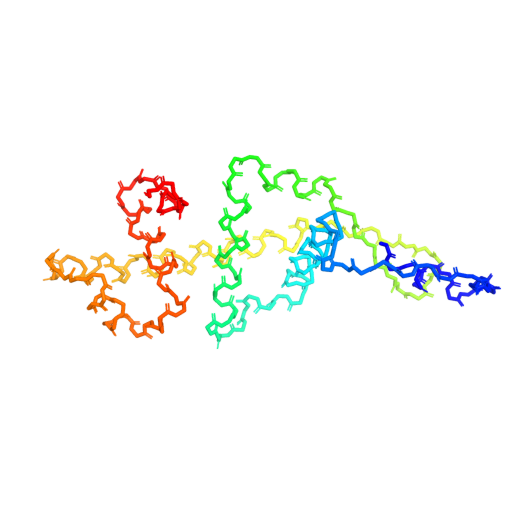4.69 127 THR A C 1
ATOM 1051 O O . THR A 1 127 ? -10.164 7.901 14.805 1.00 94.69 127 THR A O 1
ATOM 1054 N N . LYS A 1 128 ? -11.566 9.564 15.381 1.00 96.38 128 LYS A N 1
ATOM 1055 C CA . LYS A 1 128 ? -10.520 10.468 15.877 1.00 96.38 128 LYS A CA 1
ATOM 1056 C C . LYS A 1 128 ? -9.854 9.909 17.138 1.00 96.38 128 LYS A C 1
ATOM 1058 O O . LYS A 1 128 ? -8.631 9.850 17.168 1.00 96.38 128 LYS A O 1
ATOM 1063 N N . GLY A 1 129 ? -10.649 9.475 18.118 1.00 96.44 129 GLY A N 1
ATOM 1064 C CA . GLY A 1 129 ? -10.143 8.888 19.361 1.00 96.44 129 GLY A CA 1
ATOM 1065 C C . GLY A 1 129 ? -9.320 7.627 19.109 1.00 96.44 129 GLY A C 1
ATOM 1066 O O . GLY A 1 129 ? -8.207 7.521 19.601 1.00 96.44 129 GLY A O 1
ATOM 1067 N N . LEU A 1 130 ? -9.802 6.734 18.242 1.00 96.88 130 LEU A N 1
ATOM 1068 C CA . LEU A 1 130 ? -9.081 5.519 17.855 1.00 96.88 130 LEU A CA 1
ATOM 1069 C C . LEU A 1 130 ? -7.730 5.832 17.202 1.00 96.88 130 LEU A C 1
ATOM 1071 O O . LEU A 1 130 ? -6.724 5.203 17.513 1.00 96.88 130 LEU A O 1
ATOM 1075 N N . ARG A 1 131 ? -7.694 6.824 16.303 1.00 96.88 131 ARG A N 1
ATOM 1076 C CA . ARG A 1 131 ? -6.452 7.282 15.667 1.00 96.88 131 ARG A CA 1
ATOM 1077 C C . ARG A 1 131 ? -5.451 7.797 16.706 1.00 96.88 131 ARG A C 1
ATOM 1079 O O . ARG A 1 131 ? -4.266 7.502 16.604 1.00 96.88 131 ARG A O 1
ATOM 1086 N N . GLU A 1 132 ? -5.925 8.580 17.671 1.00 96.44 132 GLU A N 1
ATOM 1087 C CA . GLU A 1 132 ? -5.099 9.139 18.747 1.00 96.44 132 GLU A CA 1
ATOM 1088 C C . GLU A 1 132 ? -4.583 8.044 19.689 1.00 96.44 132 GLU A C 1
ATOM 1090 O O . GLU A 1 132 ? -3.400 8.047 20.016 1.00 96.44 132 GLU A O 1
ATOM 1095 N N . GLU A 1 133 ? -5.415 7.057 20.030 1.00 96.50 133 GLU A N 1
ATOM 1096 C CA . GLU A 1 133 ? -5.038 5.907 20.863 1.00 96.50 133 GLU A CA 1
ATOM 1097 C C . GLU A 1 133 ? -4.005 4.993 20.181 1.00 96.50 133 GLU A C 1
ATOM 1099 O O . GLU A 1 133 ? -3.095 4.481 20.828 1.00 96.50 133 GLU A O 1
ATOM 1104 N N . LEU A 1 134 ? -4.073 4.852 18.853 1.00 95.56 134 LEU A N 1
ATOM 1105 C CA . LEU A 1 134 ? -3.071 4.129 18.059 1.00 95.56 134 LEU A CA 1
ATOM 1106 C C . LEU A 1 134 ? -1.750 4.895 17.882 1.00 95.56 134 LEU A C 1
ATOM 1108 O O . LEU A 1 134 ? -0.776 4.314 17.395 1.00 95.56 134 LEU A O 1
ATOM 1112 N N . GLY A 1 135 ? -1.709 6.181 18.251 1.00 95.31 135 GLY A N 1
ATOM 1113 C CA . GLY A 1 135 ? -0.5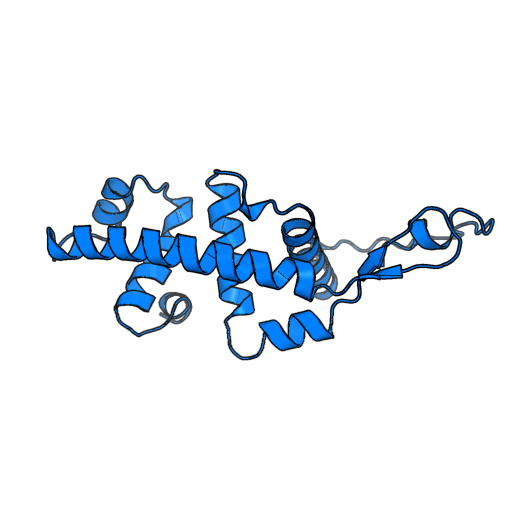65 7.064 18.020 1.00 95.31 135 GLY A CA 1
ATOM 1114 C C . GLY A 1 135 ? -0.406 7.493 16.559 1.00 95.31 135 GLY A C 1
ATOM 1115 O O . GLY A 1 135 ? 0.675 7.904 16.146 1.00 95.31 135 GLY A O 1
ATOM 1116 N N . TYR A 1 136 ? -1.462 7.391 15.750 1.00 95.94 136 TYR A N 1
ATOM 1117 C CA . TYR A 1 136 ? -1.400 7.712 14.329 1.00 95.94 136 TYR A CA 1
ATOM 1118 C C . TYR A 1 136 ? -1.525 9.224 14.076 1.00 95.94 136 TYR A C 1
ATOM 1120 O O . TYR A 1 136 ? -2.474 9.863 14.554 1.00 95.94 136 TYR A O 1
ATOM 1128 N N . PRO A 1 137 ? -0.661 9.826 13.240 1.00 95.44 137 PRO A N 1
ATOM 1129 C CA . PRO A 1 137 ? -0.868 11.189 12.767 1.00 95.44 137 PRO A CA 1
ATOM 1130 C C . PRO A 1 137 ? -2.108 11.279 11.868 1.00 95.44 137 PRO A C 1
ATOM 1132 O O . PRO A 1 137 ? -2.601 10.288 11.325 1.00 95.44 137 PRO A O 1
ATOM 1135 N N . ASN A 1 138 ? -2.608 12.497 11.646 1.00 95.00 138 ASN A N 1
ATOM 1136 C CA . ASN A 1 138 ? -3.777 12.712 10.786 1.00 95.00 138 ASN A CA 1
ATOM 1137 C C . ASN A 1 138 ? -3.562 12.223 9.338 1.00 95.00 138 ASN A C 1
ATOM 1139 O O . ASN A 1 138 ? -4.504 11.794 8.676 1.00 95.00 138 ASN A O 1
ATOM 1143 N N . THR A 1 139 ? -2.317 12.226 8.859 1.00 94.25 139 THR A N 1
ATOM 1144 C CA . THR A 1 139 ? -1.930 11.712 7.535 1.00 94.25 139 THR A CA 1
ATOM 1145 C C . THR A 1 139 ? -2.196 10.211 7.365 1.00 94.25 139 THR A C 1
ATOM 1147 O O . THR A 1 139 ? -2.357 9.749 6.238 1.00 94.25 139 THR A O 1
ATOM 1150 N N . MET A 1 140 ? -2.327 9.456 8.462 1.00 95.56 140 MET A N 1
ATOM 1151 C CA . MET A 1 140 ? -2.662 8.027 8.464 1.00 95.56 140 MET A CA 1
ATOM 1152 C C . MET A 1 140 ? -4.160 7.733 8.591 1.00 95.56 140 MET A C 1
ATOM 1154 O O . MET A 1 140 ? -4.553 6.570 8.673 1.00 95.56 140 MET A O 1
ATOM 1158 N N . LEU A 1 141 ? -5.029 8.750 8.564 1.00 95.62 141 LEU A N 1
ATOM 1159 C CA . LEU A 1 141 ? -6.475 8.545 8.679 1.00 95.62 141 LEU A CA 1
ATOM 1160 C C . LEU A 1 141 ? -7.011 7.549 7.638 1.00 95.62 141 LEU A C 1
ATOM 1162 O O . LEU A 1 141 ? -7.798 6.673 7.976 1.00 95.62 141 LEU A O 1
ATOM 1166 N N . ARG A 1 142 ? -6.564 7.647 6.382 1.00 94.69 142 ARG A N 1
ATOM 1167 C CA . ARG A 1 142 ? -7.016 6.750 5.302 1.00 94.69 142 ARG A CA 1
ATOM 1168 C C . ARG A 1 142 ? -6.591 5.298 5.525 1.00 94.69 142 ARG A C 1
ATOM 1170 O O . ARG A 1 142 ? -7.367 4.393 5.249 1.00 94.69 142 ARG A O 1
ATOM 1177 N N . LEU A 1 143 ? -5.394 5.092 6.065 1.00 95.75 143 LEU A N 1
ATOM 1178 C CA . LEU A 1 143 ? -4.886 3.770 6.427 1.00 95.75 143 LEU A CA 1
ATOM 1179 C C . LEU A 1 143 ? -5.744 3.149 7.543 1.00 95.75 143 LEU A C 1
ATOM 1181 O O . LEU A 1 143 ? -6.151 1.993 7.428 1.00 95.75 143 LEU A O 1
ATOM 1185 N N . LEU A 1 144 ? -6.105 3.938 8.563 1.00 96.81 144 LEU A N 1
ATOM 1186 C CA . LEU A 1 144 ? -7.017 3.508 9.626 1.00 96.81 144 LEU A CA 1
ATOM 1187 C C . LEU A 1 144 ? -8.416 3.170 9.093 1.00 96.81 144 LEU A C 1
ATOM 1189 O O . LEU A 1 144 ? -8.980 2.143 9.465 1.00 96.81 144 LEU A O 1
ATOM 1193 N N . LEU A 1 145 ? -8.981 4.018 8.229 1.00 95.62 145 LEU A N 1
ATOM 1194 C CA . LEU A 1 145 ? -10.290 3.765 7.617 1.00 95.62 145 LEU A CA 1
ATOM 1195 C C . LEU A 1 145 ? -10.282 2.466 6.811 1.00 95.62 145 LEU A C 1
ATOM 1197 O O . LEU A 1 145 ? -11.189 1.655 6.967 1.00 95.62 145 LEU A O 1
ATOM 1201 N N . GLY A 1 146 ? -9.219 2.228 6.042 1.00 95.12 146 GLY A N 1
ATOM 1202 C CA . GLY A 1 146 ? -9.035 0.960 5.353 1.00 95.12 146 GLY A CA 1
ATOM 1203 C C . GLY A 1 146 ? -8.965 -0.231 6.311 1.00 95.12 146 GLY A C 1
ATOM 1204 O O . GLY A 1 146 ? -9.418 -1.310 5.949 1.00 95.12 146 GLY A O 1
ATOM 1205 N N . TYR A 1 147 ? -8.368 -0.100 7.509 1.00 96.62 147 TYR A N 1
ATOM 1206 C CA . TYR A 1 147 ? -8.287 -1.230 8.456 1.00 96.62 147 TYR A CA 1
ATOM 1207 C C . TYR A 1 147 ? -9.660 -1.526 9.040 1.00 96.62 147 TYR A C 1
ATOM 1209 O O . TYR A 1 147 ? -10.042 -2.684 9.147 1.00 96.62 147 TYR A O 1
ATOM 1217 N N . LYS A 1 148 ? -10.422 -0.480 9.371 1.00 95.00 148 LYS A N 1
ATOM 1218 C CA . LYS A 1 148 ? -11.797 -0.632 9.843 1.00 95.00 148 LYS A CA 1
ATOM 1219 C C . LYS A 1 148 ? -12.663 -1.331 8.799 1.00 95.00 148 LYS A C 1
ATOM 1221 O O . LYS A 1 148 ? -13.321 -2.305 9.134 1.00 95.00 148 LYS A O 1
ATOM 1226 N N . ASP A 1 149 ? -12.650 -0.861 7.553 1.00 94.19 149 ASP A N 1
ATOM 1227 C CA . ASP A 1 149 ? -13.478 -1.452 6.496 1.00 94.19 149 ASP A CA 1
ATOM 1228 C C . ASP A 1 149 ? -13.084 -2.912 6.200 1.00 94.19 149 ASP A C 1
ATOM 1230 O O . ASP A 1 149 ? -13.969 -3.743 5.995 1.00 94.19 149 ASP A O 1
ATOM 1234 N N . GLU A 1 150 ? -11.792 -3.254 6.258 1.00 94.44 150 GLU A N 1
ATOM 1235 C CA . GLU A 1 150 ? -11.319 -4.642 6.149 1.00 94.44 150 GLU A CA 1
ATOM 1236 C C . GLU A 1 150 ? -11.824 -5.517 7.305 1.00 94.44 150 GLU A C 1
ATOM 1238 O O . GLU A 1 150 ? -12.377 -6.589 7.071 1.00 94.44 150 GLU A O 1
ATOM 1243 N N . LEU A 1 151 ? -11.719 -5.037 8.550 1.00 94.38 151 LEU A N 1
ATOM 1244 C CA . LEU A 1 151 ? -12.223 -5.742 9.736 1.00 94.38 151 LEU A CA 1
ATOM 1245 C C . LEU A 1 151 ? -13.744 -5.968 9.690 1.00 94.38 151 LEU A C 1
ATOM 1247 O O . LEU A 1 151 ? -14.232 -6.959 10.229 1.00 94.38 151 LEU A O 1
ATOM 1251 N N . TYR A 1 152 ? -14.494 -5.080 9.031 1.00 91.19 152 TYR A N 1
ATOM 1252 C CA . TYR A 1 152 ? -15.934 -5.234 8.792 1.00 91.19 152 TYR A CA 1
ATOM 1253 C C . TYR A 1 152 ? -16.271 -6.057 7.535 1.00 91.19 152 TYR A C 1
ATOM 1255 O O . TYR A 1 152 ? -17.439 -6.144 7.160 1.00 91.19 152 TYR A O 1
ATOM 1263 N N . GLY A 1 153 ? -15.277 -6.642 6.860 1.00 89.25 153 GLY A N 1
ATOM 1264 C CA . GLY A 1 153 ? -15.468 -7.464 5.661 1.00 89.25 153 GLY A CA 1
ATOM 1265 C C . GLY A 1 153 ? -15.871 -6.677 4.410 1.00 89.25 153 GLY A C 1
ATOM 1266 O O . GLY A 1 153 ? -16.314 -7.270 3.432 1.00 89.25 153 GLY A O 1
ATOM 1267 N N . SER A 1 154 ? -15.744 -5.347 4.429 1.00 88.56 154 SER A N 1
ATOM 1268 C CA . SER A 1 154 ? -16.068 -4.489 3.283 1.00 88.56 154 SER A CA 1
ATOM 1269 C C . SER A 1 154 ? -14.902 -4.344 2.303 1.00 88.56 154 SER A C 1
ATOM 1271 O O . SER A 1 154 ? -15.140 -3.962 1.164 1.00 88.56 154 SER A O 1
ATOM 1273 N N . GLY A 1 155 ? -13.665 -4.632 2.718 1.00 89.75 155 GLY A N 1
ATOM 1274 C CA . GLY A 1 155 ? -12.457 -4.508 1.894 1.00 89.75 155 GLY A CA 1
ATOM 1275 C C . GLY A 1 155 ? -11.670 -3.204 2.111 1.00 89.75 155 GLY A C 1
ATOM 1276 O O . GLY A 1 155 ? -12.244 -2.144 2.372 1.00 89.75 155 GLY A O 1
ATOM 1277 N N . ARG A 1 156 ? -10.341 -3.262 1.939 1.00 90.75 156 ARG A N 1
ATOM 1278 C CA . ARG A 1 156 ? -9.379 -2.159 2.180 1.00 90.75 156 ARG A CA 1
ATOM 1279 C C . ARG A 1 156 ? -9.682 -0.826 1.487 1.00 90.75 156 ARG A C 1
ATOM 1281 O O . ARG A 1 156 ? -9.241 0.209 1.987 1.00 90.75 156 ARG A O 1
ATOM 1288 N N . ASN A 1 157 ? -10.350 -0.832 0.333 1.00 91.75 157 ASN A N 1
ATOM 1289 C CA . ASN A 1 157 ? -10.581 0.361 -0.496 1.00 91.75 157 ASN A CA 1
ATOM 1290 C C . ASN A 1 157 ? -12.006 0.926 -0.394 1.00 91.75 157 ASN A C 1
ATOM 1292 O O . ASN A 1 157 ? -12.278 1.991 -0.947 1.00 91.75 157 ASN A O 1
ATOM 1296 N N . SER A 1 158 ? -12.905 0.267 0.336 1.00 91.25 158 SER A N 1
ATOM 1297 C CA . SER A 1 158 ? -14.339 0.589 0.322 1.00 91.25 158 SER A CA 1
ATOM 1298 C C . SER A 1 158 ? -14.682 1.972 0.871 1.00 91.25 158 SER A C 1
ATOM 1300 O O . SER A 1 158 ? -15.643 2.596 0.420 1.00 91.25 158 SER A O 1
ATOM 1302 N N . PHE A 1 159 ? -13.848 2.522 1.753 1.00 88.88 159 PHE A N 1
ATOM 1303 C CA . PHE A 1 159 ? -14.013 3.877 2.276 1.00 88.88 159 PHE A CA 1
ATOM 1304 C C . PHE A 1 159 ? -13.844 4.972 1.209 1.00 88.88 159 PHE A C 1
ATOM 1306 O O . PHE A 1 159 ? -14.192 6.117 1.476 1.00 88.88 159 PHE A O 1
ATOM 1313 N N . LEU A 1 160 ? -13.288 4.655 0.032 1.00 88.38 160 LEU A N 1
ATOM 1314 C CA . LEU A 1 160 ? -13.137 5.59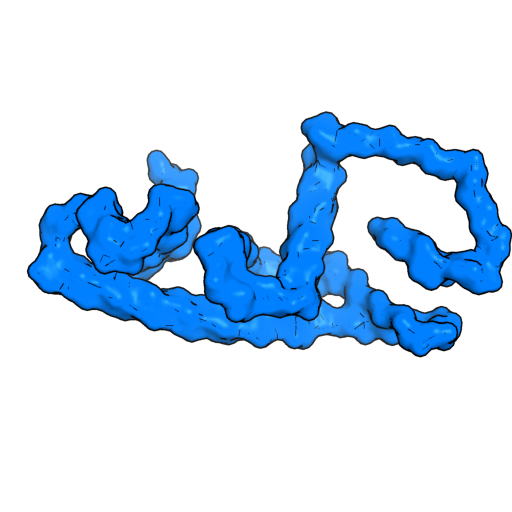7 -1.083 1.00 88.38 160 LEU A CA 1
ATOM 1315 C C . LEU A 1 160 ? -14.409 5.734 -1.933 1.00 88.38 160 LEU A C 1
ATOM 1317 O O . LEU A 1 160 ? -14.494 6.663 -2.730 1.00 88.38 160 LEU A O 1
ATOM 1321 N N . ILE A 1 161 ? -15.352 4.795 -1.802 1.00 84.25 161 ILE A N 1
ATOM 1322 C CA . ILE A 1 161 ? -16.580 4.721 -2.613 1.00 84.25 161 ILE A CA 1
ATOM 1323 C C . ILE A 1 161 ? -17.768 5.391 -1.888 1.00 84.25 161 ILE A C 1
ATOM 1325 O O . ILE A 1 161 ? -18.799 5.652 -2.504 1.00 84.25 161 ILE A O 1
ATOM 1329 N N . LYS A 1 162 ? -17.622 5.674 -0.588 1.00 62.84 162 LYS A N 1
ATOM 1330 C CA . LYS A 1 162 ? -18.613 6.358 0.259 1.00 62.84 162 LYS A CA 1
ATOM 1331 C C . LYS A 1 162 ? -18.465 7.874 0.164 1.00 62.84 162 LYS A C 1
ATOM 1333 O O . LYS A 1 162 ? -19.518 8.545 0.137 1.00 62.84 162 LYS A O 1
#

Sequence (162 aa):
MNAHSAYRNKNYRVRKVISHDSEKSIPLQIIDTFIGIVVFLLEKSYLVDSDVSKIKSDLIYRFLIEGDNLIRFQNQIRLFEWTGNEELTQINIAEHLSPFVIHKTSFDTHEMARVQDILYKNPNITTKGLREELGYPNTMLRLLLGYKDELYGSGRNSFLIK